Protein AF-A0A839TTW3-F1 (afdb_monomer_lite)

Radius of gyration: 19.14 Å; chains: 1; bounding box: 39×25×63 Å

Secondary structure (DSSP, 8-state):
-EEEEEEE--B---HHHHHHHHHHHHHHHS-HHHHHHHHHTGGGGPSPB-EEEEEEEETTEEEEEE----SEEEEEB-SS-B-TTB------SS--EEEEEEEE--SS--EEEEEEE------

Sequence (123 aa):
MKIDFSYSPKNLQDGVKARTLIEQGLDRYVEDELREQAKSNWESYLPLKNLITLSVDDPTGHRGAAHRHDPEQHLLLSGLESSPGLSKGTLQAGMWTVTLSLHAVVTDDCRYSLQIWHEEEHG

Foldseek 3Di:
DKKKKAKDDFWDPPPVLLLVVQLVVLVVPPDPVCSVVCSVVSCVPPTDTWAKWKWKAAPVGGQFTPRDSHRIDIWDEEQVDTDPRGHHRHRDPDDMDMDIDGPDDSDPDMDMDMDDDDDDPPD

pLDDT: mean 94.52, std 8.66, range [42.19, 98.62]

Organism: NCBI:txid297318

Structure (mmCIF, N/CA/C/O backbone):
data_AF-A0A839TTW3-F1
#
_entry.id   AF-A0A839TTW3-F1
#
loop_
_atom_site.group_PDB
_atom_site.id
_atom_site.type_symbol
_atom_site.label_atom_id
_atom_site.label_alt_id
_atom_site.label_comp_id
_atom_site.label_asym_id
_atom_site.label_entity_id
_atom_site.label_seq_id
_atom_site.pdbx_PDB_ins_code
_atom_site.Cartn_x
_atom_site.Cartn_y
_atom_site.Cartn_z
_atom_site.occupancy
_atom_site.B_iso_or_equiv
_atom_site.auth_seq_id
_atom_site.auth_comp_id
_atom_site.auth_asym_id
_atom_site.auth_atom_id
_atom_site.pdbx_PDB_model_num
ATOM 1 N N . MET A 1 1 ? -9.150 0.706 20.011 1.00 92.25 1 MET A N 1
ATOM 2 C CA . MET A 1 1 ? -8.919 -0.307 18.963 1.00 92.25 1 MET A CA 1
ATOM 3 C C . MET A 1 1 ? -7.474 -0.211 18.513 1.00 92.25 1 MET A C 1
ATOM 5 O O . MET A 1 1 ? -7.011 0.887 18.219 1.00 92.25 1 MET A O 1
ATOM 9 N N . LYS A 1 2 ? -6.776 -1.343 18.492 1.00 95.81 2 LYS A N 1
ATOM 10 C CA . LYS A 1 2 ? -5.431 -1.489 17.935 1.00 95.81 2 LYS A CA 1
ATOM 11 C C . LYS A 1 2 ? -5.531 -2.310 16.650 1.00 95.81 2 LYS A C 1
ATOM 13 O O . LYS A 1 2 ? -6.344 -3.233 16.582 1.00 95.81 2 LYS A O 1
ATOM 18 N N . ILE A 1 3 ? -4.763 -1.924 15.639 1.00 96.88 3 ILE A N 1
ATOM 19 C CA . ILE A 1 3 ? -4.679 -2.605 14.348 1.00 96.88 3 ILE A CA 1
ATOM 20 C C . ILE A 1 3 ? -3.205 -2.852 14.063 1.00 96.88 3 ILE A C 1
ATOM 22 O O . ILE A 1 3 ? -2.462 -1.898 13.833 1.00 96.88 3 ILE A O 1
ATOM 26 N N . ASP A 1 4 ? -2.821 -4.120 14.025 1.00 98.00 4 ASP A N 1
ATOM 27 C CA . ASP A 1 4 ? -1.517 -4.538 13.533 1.00 98.00 4 ASP A CA 1
ATOM 28 C C . ASP A 1 4 ? -1.682 -5.107 12.136 1.00 98.00 4 ASP A C 1
ATOM 30 O O . ASP A 1 4 ? -2.382 -6.097 11.909 1.00 98.00 4 ASP A O 1
ATOM 34 N N . PHE A 1 5 ? -1.039 -4.446 11.188 1.00 98.19 5 PHE A N 1
ATOM 35 C CA . PHE A 1 5 ? -1.070 -4.805 9.787 1.00 98.19 5 PHE A CA 1
ATOM 36 C C . PHE A 1 5 ? 0.353 -4.969 9.283 1.00 98.19 5 PHE A C 1
ATOM 38 O O . PHE A 1 5 ? 1.204 -4.106 9.505 1.00 98.19 5 PHE A O 1
ATOM 45 N N . SER A 1 6 ? 0.609 -6.054 8.562 1.00 98.50 6 SER A N 1
ATOM 46 C CA . SER A 1 6 ? 1.853 -6.192 7.826 1.00 98.50 6 SER A CA 1
ATOM 47 C C . SER A 1 6 ? 1.685 -6.884 6.485 1.00 98.50 6 SER A C 1
ATOM 49 O O . SER A 1 6 ? 0.732 -7.635 6.282 1.00 98.50 6 SER A O 1
ATOM 51 N N . TYR A 1 7 ? 2.610 -6.642 5.557 1.00 98.62 7 TYR A N 1
ATOM 52 C CA . TYR A 1 7 ? 2.696 -7.393 4.309 1.00 98.62 7 TYR A CA 1
ATOM 53 C C . TYR A 1 7 ? 4.127 -7.578 3.820 1.00 98.62 7 TYR A C 1
ATOM 55 O O . TYR A 1 7 ? 5.008 -6.748 4.037 1.00 98.62 7 TYR A O 1
ATOM 63 N N . SER A 1 8 ? 4.362 -8.673 3.106 1.00 98.31 8 SER A N 1
ATOM 64 C CA . SER A 1 8 ? 5.660 -8.984 2.521 1.00 98.31 8 SER A CA 1
ATOM 65 C C . SER A 1 8 ? 5.515 -9.811 1.238 1.00 98.31 8 SER A C 1
ATOM 67 O O . SER A 1 8 ? 4.487 -10.459 1.038 1.00 98.31 8 SER A O 1
ATOM 69 N N . PRO A 1 9 ? 6.516 -9.788 0.342 1.00 98.06 9 PRO A N 1
ATOM 70 C CA . PRO A 1 9 ? 7.673 -8.888 0.325 1.00 98.06 9 PRO A CA 1
ATOM 71 C C . PRO A 1 9 ? 7.285 -7.427 0.023 1.00 98.06 9 PRO A C 1
ATOM 73 O O . PRO A 1 9 ? 6.261 -7.155 -0.599 1.00 98.06 9 PRO A O 1
ATOM 76 N N . LYS A 1 10 ? 8.113 -6.467 0.459 1.00 97.88 10 LYS A N 1
ATOM 77 C CA . LYS A 1 10 ? 7.918 -5.033 0.168 1.00 97.88 10 LYS A CA 1
ATOM 78 C C . LYS A 1 10 ? 8.488 -4.623 -1.188 1.00 97.88 10 LYS A C 1
ATOM 80 O O . LYS A 1 10 ? 7.860 -3.847 -1.898 1.00 97.88 10 LYS A O 1
ATOM 85 N N . ASN A 1 11 ? 9.674 -5.118 -1.525 1.00 98.12 11 ASN A N 1
ATOM 86 C CA . ASN A 1 11 ? 10.406 -4.743 -2.732 1.00 98.12 11 ASN A CA 1
ATOM 87 C C . ASN A 1 11 ? 10.460 -5.927 -3.698 1.00 98.12 11 ASN A C 1
ATOM 89 O O . ASN A 1 11 ? 10.644 -7.068 -3.266 1.00 98.12 11 ASN A O 1
ATOM 93 N N . LEU A 1 12 ? 10.368 -5.644 -4.994 1.00 98.31 12 LEU A N 1
ATOM 94 C CA . LEU A 1 12 ? 10.713 -6.605 -6.031 1.00 98.31 12 LEU A CA 1
ATOM 95 C C . LEU A 1 12 ? 12.239 -6.701 -6.142 1.00 98.31 12 LEU A C 1
ATOM 97 O O . LEU A 1 12 ? 12.897 -5.704 -6.423 1.00 98.31 12 LEU A O 1
ATOM 101 N N . GLN A 1 13 ? 12.784 -7.896 -5.911 1.00 97.38 13 GLN A N 1
ATOM 102 C CA . GLN A 1 13 ? 14.231 -8.147 -5.976 1.00 97.38 13 GLN A CA 1
ATOM 103 C C . GLN A 1 13 ? 14.699 -8.615 -7.362 1.00 97.38 13 GLN A C 1
ATOM 105 O O . GLN A 1 13 ? 15.879 -8.509 -7.681 1.00 97.38 13 GLN A O 1
ATOM 110 N N . ASP A 1 14 ? 13.788 -9.127 -8.196 1.00 97.88 14 ASP A N 1
ATOM 111 C CA . ASP A 1 14 ? 14.103 -9.542 -9.563 1.00 97.88 14 ASP A CA 1
ATOM 112 C C . ASP A 1 14 ? 14.286 -8.308 -10.458 1.00 97.88 14 ASP A C 1
ATOM 114 O O . ASP A 1 14 ? 13.318 -7.652 -10.852 1.00 97.88 14 ASP A O 1
ATOM 118 N N . GLY A 1 15 ? 15.544 -7.991 -10.771 1.00 96.88 15 GLY A N 1
ATOM 119 C CA . GLY A 1 15 ? 15.907 -6.846 -11.605 1.00 96.88 15 GLY A CA 1
ATOM 120 C C . GLY A 1 15 ? 15.443 -6.962 -13.059 1.00 96.88 15 GLY A C 1
ATOM 121 O O . GLY A 1 15 ? 15.119 -5.942 -13.666 1.00 96.88 15 GLY A O 1
ATOM 122 N N . VAL A 1 16 ? 15.353 -8.180 -13.610 1.00 97.50 16 VAL A N 1
ATOM 123 C CA . VAL A 1 16 ? 14.851 -8.396 -14.977 1.00 97.50 16 VAL A CA 1
ATOM 124 C C . VAL A 1 16 ? 13.360 -8.089 -15.009 1.00 97.50 16 VAL A C 1
ATOM 126 O O . VAL A 1 16 ? 12.917 -7.275 -15.819 1.00 97.50 16 VAL A O 1
ATOM 129 N N . LYS A 1 17 ? 12.598 -8.656 -14.066 1.00 97.88 17 LYS A N 1
ATOM 130 C CA . LYS A 1 17 ? 11.165 -8.373 -13.933 1.00 97.88 17 LYS A CA 1
ATOM 131 C C . LYS A 1 17 ? 10.907 -6.893 -13.645 1.00 97.88 17 LYS A C 1
ATOM 133 O O . LYS A 1 17 ? 9.996 -6.311 -14.230 1.00 97.88 17 LYS A O 1
ATOM 138 N N . ALA A 1 18 ? 11.710 -6.270 -12.781 1.00 98.25 18 ALA A N 1
ATOM 139 C CA . ALA A 1 18 ? 11.572 -4.854 -12.458 1.00 98.25 18 ALA A CA 1
ATOM 140 C C . ALA A 1 18 ? 11.768 -3.970 -13.693 1.00 98.25 18 ALA A C 1
ATOM 142 O O . ALA A 1 18 ? 10.926 -3.114 -13.962 1.00 98.25 18 ALA A O 1
ATOM 143 N N . ARG A 1 19 ? 12.822 -4.223 -14.479 1.00 98.25 19 ARG A N 1
ATOM 144 C CA . ARG A 1 19 ? 13.067 -3.519 -15.739 1.00 98.25 19 ARG A CA 1
ATOM 145 C C . ARG A 1 19 ? 11.895 -3.665 -16.702 1.00 98.25 19 ARG A C 1
ATOM 147 O O . ARG A 1 19 ? 11.407 -2.660 -17.206 1.00 98.25 19 ARG A O 1
ATOM 154 N N . THR A 1 20 ? 11.404 -4.888 -16.909 1.00 98.06 20 THR A N 1
ATOM 155 C CA . THR A 1 20 ? 10.258 -5.140 -17.793 1.00 98.06 20 THR A CA 1
ATOM 156 C C . THR A 1 20 ? 9.015 -4.363 -17.356 1.00 98.06 20 THR A C 1
ATOM 158 O O . THR A 1 20 ? 8.370 -3.735 -18.190 1.00 98.06 20 THR A O 1
ATOM 161 N N . LEU A 1 21 ? 8.686 -4.360 -16.060 1.00 98.06 21 LEU A N 1
ATOM 162 C CA . LEU A 1 21 ? 7.535 -3.614 -15.538 1.00 98.06 21 LEU A CA 1
ATOM 163 C C . LEU A 1 21 ? 7.707 -2.094 -15.686 1.00 98.06 21 LEU A C 1
ATOM 165 O O . LEU A 1 21 ? 6.743 -1.401 -16.010 1.00 98.06 21 LEU A O 1
ATOM 169 N N . ILE A 1 22 ? 8.920 -1.573 -15.471 1.00 98.25 22 ILE A N 1
ATOM 170 C CA . ILE A 1 22 ? 9.227 -0.147 -15.653 1.00 98.25 22 ILE A CA 1
ATOM 171 C C . ILE A 1 22 ? 9.073 0.238 -17.122 1.00 98.25 22 ILE A C 1
ATOM 173 O O . ILE A 1 22 ? 8.333 1.169 -17.422 1.00 98.25 22 ILE A O 1
ATOM 177 N N . GLU A 1 23 ? 9.707 -0.494 -18.039 1.00 97.75 23 GLU A N 1
ATOM 178 C CA . GLU A 1 23 ? 9.624 -0.221 -19.477 1.00 97.75 23 GLU A CA 1
ATOM 179 C C . GLU A 1 23 ? 8.170 -0.265 -19.975 1.00 97.75 23 GLU A C 1
ATOM 181 O O . GLU A 1 23 ? 7.755 0.654 -20.675 1.00 97.75 23 GLU A O 1
ATOM 186 N N . GLN A 1 24 ? 7.361 -1.235 -19.527 1.00 97.31 24 GLN A N 1
ATOM 187 C CA . GLN A 1 24 ? 5.922 -1.296 -19.831 1.00 97.31 24 GLN A CA 1
ATOM 188 C C . GLN A 1 24 ? 5.142 -0.083 -19.302 1.00 97.31 24 GLN A C 1
ATOM 190 O O . GLN A 1 24 ? 4.220 0.406 -19.957 1.00 97.31 24 GLN A O 1
ATOM 195 N N . GLY A 1 25 ? 5.485 0.404 -18.107 1.00 96.75 25 GLY A N 1
ATOM 196 C CA . GLY A 1 25 ? 4.903 1.623 -17.550 1.00 96.75 25 GLY A CA 1
ATOM 197 C C . GLY A 1 25 ? 5.266 2.856 -18.379 1.00 96.75 25 GLY A C 1
ATOM 198 O O . GLY A 1 25 ? 4.390 3.655 -18.708 1.00 96.75 25 GLY A O 1
ATOM 199 N N . LEU A 1 26 ? 6.536 2.983 -18.765 1.00 97.44 26 LEU A N 1
ATOM 200 C CA . LEU A 1 26 ? 7.021 4.070 -19.617 1.00 97.44 26 LEU A CA 1
ATOM 201 C C . LEU A 1 26 ? 6.372 4.032 -21.007 1.00 97.44 26 LEU A C 1
ATOM 203 O O . LEU A 1 26 ? 5.964 5.071 -21.516 1.00 97.44 26 LEU A O 1
ATOM 207 N N . ASP A 1 27 ? 6.198 2.843 -21.587 1.00 97.06 27 ASP A N 1
ATOM 208 C CA . ASP A 1 27 ? 5.497 2.658 -22.863 1.00 97.06 27 ASP A CA 1
ATOM 209 C C . ASP A 1 27 ? 4.050 3.154 -22.816 1.00 97.06 27 ASP A C 1
ATOM 211 O O . ASP A 1 27 ? 3.528 3.659 -23.806 1.00 97.06 27 ASP A O 1
ATOM 215 N N . ARG A 1 28 ? 3.394 3.015 -21.661 1.00 96.75 28 ARG A N 1
ATOM 216 C CA . ARG A 1 28 ? 1.978 3.343 -21.499 1.00 96.75 28 ARG A CA 1
ATOM 217 C C . ARG A 1 28 ? 1.714 4.798 -21.122 1.00 96.75 28 ARG A C 1
ATOM 219 O O . ARG A 1 28 ? 0.663 5.322 -21.484 1.00 96.75 28 ARG A O 1
ATOM 226 N N . TYR A 1 29 ? 2.595 5.402 -20.331 1.00 95.88 29 TYR A N 1
ATOM 227 C CA . TYR A 1 29 ? 2.308 6.669 -19.650 1.00 95.88 29 TYR A CA 1
ATOM 228 C C . TYR A 1 29 ? 3.269 7.806 -19.998 1.00 95.88 29 TYR A C 1
ATOM 230 O O . TYR A 1 29 ? 3.023 8.933 -19.577 1.00 95.88 29 TYR A O 1
ATOM 238 N N . VAL A 1 30 ? 4.355 7.536 -20.727 1.00 95.81 30 VAL A N 1
ATOM 239 C CA . VAL A 1 30 ? 5.295 8.571 -21.172 1.00 95.81 30 VAL A CA 1
ATOM 240 C C . VAL A 1 30 ? 5.099 8.839 -22.661 1.00 95.81 30 VAL A C 1
ATOM 242 O O . VAL A 1 30 ? 5.016 7.905 -23.465 1.00 95.81 30 VAL A O 1
ATOM 245 N N . GLU A 1 31 ? 5.042 10.128 -23.001 1.00 96.06 31 GLU A N 1
ATOM 246 C CA . GLU A 1 31 ? 4.946 10.629 -24.375 1.00 96.06 31 GLU A CA 1
ATOM 247 C C . GLU A 1 31 ? 6.089 10.099 -25.249 1.00 96.06 31 GLU A C 1
ATOM 249 O O . GLU A 1 31 ? 7.216 9.901 -24.776 1.00 96.06 31 GLU A O 1
ATOM 254 N N . ASP A 1 32 ? 5.798 9.875 -26.532 1.00 94.62 32 ASP A N 1
ATOM 255 C CA . ASP A 1 32 ? 6.711 9.218 -27.473 1.00 94.62 32 ASP A CA 1
ATOM 256 C C . ASP A 1 32 ? 8.078 9.923 -27.543 1.00 94.62 32 ASP A C 1
ATOM 258 O O . ASP A 1 32 ? 9.112 9.252 -27.562 1.00 94.62 32 ASP A O 1
ATOM 262 N N . GLU A 1 33 ? 8.115 11.261 -27.503 1.00 95.12 33 GLU A N 1
ATOM 263 C CA . GLU A 1 33 ? 9.357 12.038 -27.603 1.00 95.12 33 GLU A CA 1
ATOM 264 C C . GLU A 1 33 ? 10.283 11.882 -26.386 1.00 95.12 33 GLU A C 1
ATOM 266 O O . GLU A 1 33 ? 11.494 12.074 -26.504 1.00 95.12 33 GLU A O 1
ATOM 271 N N . LEU A 1 34 ? 9.737 11.540 -25.214 1.00 95.25 34 LEU A N 1
ATOM 272 C CA . LEU A 1 34 ? 10.486 11.422 -23.954 1.00 95.25 34 LEU A CA 1
ATOM 273 C C . LEU A 1 34 ? 10.788 9.969 -23.568 1.00 95.25 34 LEU A C 1
ATOM 275 O O . LEU A 1 34 ? 11.609 9.715 -22.681 1.00 95.25 34 LEU A O 1
ATOM 279 N N . ARG A 1 35 ? 10.136 9.004 -24.220 1.00 95.56 35 ARG A N 1
ATOM 280 C CA . ARG A 1 35 ? 10.155 7.594 -23.825 1.00 95.56 35 ARG A CA 1
ATOM 281 C C . ARG A 1 35 ? 11.542 6.969 -23.875 1.00 95.56 35 ARG A C 1
ATOM 283 O O . ARG A 1 35 ? 11.940 6.320 -22.912 1.00 95.56 35 ARG A O 1
ATOM 290 N N . GLU A 1 36 ? 12.291 7.176 -24.955 1.00 95.06 36 GLU A N 1
ATOM 291 C CA . GLU A 1 36 ? 13.631 6.587 -25.095 1.00 95.06 36 GLU A CA 1
ATOM 292 C C . GLU A 1 36 ? 14.601 7.135 -24.043 1.00 95.06 36 GLU A C 1
ATOM 294 O O . GLU A 1 36 ? 15.355 6.378 -23.428 1.00 95.06 36 GLU A O 1
ATOM 299 N N . GLN A 1 37 ? 14.519 8.435 -23.744 1.00 95.31 37 GLN A N 1
ATOM 300 C CA . GLN A 1 37 ? 15.289 9.028 -22.654 1.00 95.31 37 GLN A CA 1
ATOM 301 C C . GLN A 1 37 ? 14.893 8.420 -21.303 1.00 95.31 37 GLN A C 1
ATOM 303 O O . GLN A 1 37 ? 15.770 8.041 -20.525 1.00 95.31 37 GLN A O 1
ATOM 308 N N . ALA A 1 38 ? 13.596 8.281 -21.024 1.00 95.00 38 ALA A N 1
ATOM 309 C CA . ALA A 1 38 ? 13.124 7.693 -19.775 1.00 95.00 38 ALA A CA 1
ATOM 310 C C . ALA A 1 38 ? 13.564 6.225 -19.623 1.00 95.00 38 ALA A C 1
ATOM 312 O O . ALA A 1 38 ? 14.023 5.832 -18.551 1.00 95.00 38 ALA A O 1
ATOM 313 N N . LYS A 1 39 ? 13.507 5.434 -20.704 1.00 96.44 39 LYS A N 1
ATOM 314 C CA . LYS A 1 39 ? 13.993 4.044 -20.731 1.00 96.44 39 LYS A CA 1
ATOM 315 C C . LYS A 1 39 ? 15.502 3.948 -20.537 1.00 96.44 39 LYS A C 1
ATOM 317 O O . LYS A 1 39 ? 15.969 3.031 -19.871 1.00 96.44 39 LYS A O 1
ATOM 322 N N . SER A 1 40 ? 16.270 4.898 -21.070 1.00 96.38 40 SER A N 1
ATOM 323 C CA . SER A 1 40 ? 17.725 4.928 -20.871 1.00 96.38 40 SER A CA 1
ATOM 324 C C . SER A 1 40 ? 18.133 5.163 -19.411 1.00 96.38 40 SER A C 1
ATOM 326 O O . SER A 1 40 ? 19.245 4.812 -19.031 1.00 96.38 40 SER A O 1
ATOM 328 N N . ASN A 1 41 ? 17.232 5.727 -18.597 1.00 96.25 41 ASN A N 1
ATOM 329 C CA . ASN A 1 41 ? 17.426 6.006 -17.173 1.00 96.25 41 ASN A CA 1
ATOM 330 C C . ASN A 1 41 ? 16.439 5.215 -16.291 1.00 96.25 41 ASN A C 1
ATOM 332 O O . ASN A 1 41 ? 15.970 5.704 -15.256 1.00 96.25 41 ASN A O 1
ATOM 336 N N . TRP A 1 42 ? 16.067 4.006 -16.717 1.00 96.62 42 TRP A N 1
ATOM 337 C CA . TRP A 1 42 ? 15.030 3.213 -16.056 1.00 96.62 42 TRP A CA 1
ATOM 338 C C . TRP A 1 42 ? 15.395 2.840 -14.604 1.00 96.62 42 TRP A C 1
ATOM 340 O O . TRP A 1 42 ? 14.507 2.704 -13.761 1.00 96.62 42 TRP A O 1
ATOM 350 N N . GLU A 1 43 ? 16.684 2.720 -14.267 1.00 97.44 43 GLU A N 1
ATOM 351 C CA . GLU A 1 43 ? 17.138 2.395 -12.910 1.00 97.44 43 GLU A CA 1
ATOM 352 C C . GLU A 1 43 ? 16.718 3.456 -11.880 1.00 97.44 43 GLU A C 1
ATOM 354 O O . GLU A 1 43 ? 16.585 3.144 -10.697 1.00 97.44 43 GLU A O 1
ATOM 359 N N . SER A 1 44 ? 16.454 4.696 -12.312 1.00 96.75 44 SER A N 1
ATOM 360 C CA . SER A 1 44 ? 15.987 5.777 -11.432 1.00 96.75 44 SER A CA 1
ATOM 361 C C . SER A 1 44 ? 14.597 5.530 -10.829 1.00 96.75 44 SER A C 1
ATOM 363 O O . SER A 1 44 ? 14.244 6.156 -9.830 1.00 96.75 44 SER A O 1
ATOM 365 N N . TYR A 1 45 ? 13.829 4.588 -11.389 1.00 96.12 45 TYR A N 1
ATOM 366 C CA . TYR A 1 45 ? 12.520 4.171 -10.878 1.00 96.12 45 TYR A CA 1
ATOM 367 C C . TYR A 1 45 ? 12.607 3.009 -9.871 1.00 96.12 45 TYR A C 1
ATOM 369 O O . TYR A 1 45 ? 11.579 2.547 -9.369 1.00 96.12 45 TYR A O 1
ATOM 377 N N . LEU A 1 46 ? 13.812 2.518 -9.561 1.00 97.25 46 LEU A N 1
ATOM 378 C CA . LEU A 1 46 ? 14.022 1.471 -8.564 1.00 97.25 46 LEU A CA 1
ATOM 379 C C . LEU A 1 46 ? 14.088 2.024 -7.125 1.00 97.25 46 LEU A C 1
ATOM 381 O O . LEU A 1 46 ? 14.497 3.162 -6.900 1.00 97.25 46 LEU A O 1
ATOM 385 N N . PRO A 1 47 ? 13.763 1.192 -6.115 1.00 96.94 47 PRO A N 1
ATOM 386 C CA . PRO A 1 47 ? 13.175 -0.141 -6.246 1.00 96.94 47 PRO A CA 1
ATOM 387 C C . PRO A 1 47 ? 11.666 -0.067 -6.514 1.00 96.94 47 PRO A C 1
ATOM 389 O O . PRO A 1 47 ? 10.968 0.769 -5.934 1.00 96.94 47 PRO A O 1
ATOM 392 N N . LEU A 1 48 ? 11.143 -1.007 -7.309 1.00 97.94 48 LEU A N 1
ATOM 393 C CA . LEU A 1 48 ? 9.699 -1.230 -7.382 1.00 97.94 48 LEU A CA 1
ATOM 394 C C . LEU A 1 48 ? 9.200 -1.883 -6.093 1.00 97.94 48 LEU A C 1
ATOM 396 O O . LEU A 1 48 ? 9.825 -2.805 -5.557 1.00 97.94 48 LEU A O 1
ATOM 400 N N . LYS A 1 49 ? 8.052 -1.409 -5.606 1.00 97.88 49 LYS A N 1
ATOM 401 C CA . LYS A 1 49 ? 7.500 -1.809 -4.312 1.00 97.88 49 LYS A CA 1
ATOM 402 C C . LYS A 1 49 ? 6.069 -2.295 -4.456 1.00 97.88 49 LYS A C 1
ATOM 404 O O . LYS A 1 49 ? 5.269 -1.669 -5.146 1.00 97.88 49 LYS A O 1
ATOM 409 N N . ASN A 1 50 ? 5.732 -3.339 -3.708 1.00 98.50 50 ASN A N 1
ATOM 410 C CA . ASN A 1 50 ? 4.343 -3.578 -3.351 1.00 98.50 50 ASN A CA 1
ATOM 411 C C . ASN A 1 50 ? 3.860 -2.421 -2.471 1.00 98.50 50 ASN A C 1
ATOM 413 O O . ASN A 1 50 ? 4.616 -1.882 -1.648 1.00 98.50 50 ASN A O 1
ATOM 417 N N . LEU A 1 51 ? 2.601 -2.035 -2.631 1.00 97.81 51 LEU A N 1
ATOM 418 C CA . LEU A 1 51 ? 1.974 -1.010 -1.813 1.00 97.81 51 LEU A CA 1
ATOM 419 C C . LEU A 1 51 ? 0.549 -1.427 -1.481 1.00 97.81 51 LEU A C 1
ATOM 421 O O . LEU A 1 51 ? -0.334 -1.404 -2.338 1.00 97.81 51 LEU A O 1
ATOM 425 N N . ILE A 1 52 ? 0.357 -1.775 -0.213 1.00 98.00 52 ILE A N 1
ATOM 426 C CA . ILE A 1 52 ? -0.947 -2.022 0.386 1.00 98.00 52 ILE A CA 1
ATOM 427 C C . ILE A 1 52 ? -1.129 -0.993 1.499 1.00 98.00 52 ILE A C 1
ATOM 429 O O . ILE A 1 52 ? -0.241 -0.816 2.337 1.00 98.00 52 ILE A O 1
ATOM 433 N N . THR A 1 53 ? -2.253 -0.289 1.479 1.00 96.94 53 THR A N 1
ATOM 434 C CA . THR A 1 53 ? -2.648 0.693 2.498 1.00 96.94 53 THR A CA 1
ATOM 435 C C . THR A 1 53 ? -3.947 0.240 3.154 1.00 96.94 53 THR A C 1
ATOM 437 O O . THR A 1 53 ? -4.628 -0.639 2.620 1.00 96.94 53 THR A O 1
ATOM 440 N N . LEU A 1 54 ? -4.302 0.821 4.305 1.00 96.56 54 LEU A N 1
ATOM 441 C CA . LEU A 1 54 ? -5.620 0.585 4.890 1.00 96.56 54 LEU A CA 1
ATOM 442 C C . LEU A 1 54 ? -6.415 1.860 5.134 1.00 96.56 54 LEU A C 1
ATOM 444 O O . LEU A 1 54 ? -5.873 2.948 5.350 1.00 96.56 54 LEU A O 1
ATOM 448 N N . SER A 1 55 ? -7.722 1.660 5.195 1.00 97.50 55 SER A N 1
ATOM 449 C CA . SER A 1 55 ? -8.688 2.608 5.728 1.00 97.50 55 SER A CA 1
ATOM 450 C C . SER A 1 55 ? -9.626 1.928 6.712 1.00 97.50 55 SER A C 1
ATOM 452 O O . SER A 1 55 ? -9.754 0.701 6.722 1.00 97.50 55 SER A O 1
ATOM 454 N N . VAL A 1 56 ? -10.236 2.741 7.569 1.00 97.44 56 VAL A N 1
ATOM 455 C CA . VAL A 1 56 ? -11.164 2.290 8.601 1.00 97.44 56 VAL A CA 1
ATOM 456 C C . VAL A 1 56 ? -12.462 3.064 8.455 1.00 97.44 56 VAL A C 1
ATOM 458 O O . VAL A 1 56 ? -12.443 4.292 8.388 1.00 97.44 56 VAL A O 1
ATOM 461 N N . ASP A 1 57 ? -13.577 2.349 8.474 1.00 97.50 57 ASP A N 1
ATOM 462 C CA . ASP A 1 57 ? -14.921 2.903 8.569 1.00 97.50 57 ASP A CA 1
ATOM 463 C C . ASP A 1 57 ? -15.586 2.363 9.841 1.00 97.50 57 ASP A C 1
ATOM 465 O O . ASP A 1 57 ? -15.496 1.171 10.156 1.00 97.50 57 ASP A O 1
ATOM 469 N N . ASP A 1 58 ? -16.225 3.254 10.591 1.00 96.06 58 ASP A N 1
ATOM 470 C CA . ASP A 1 58 ? -17.061 2.913 11.738 1.00 96.06 58 ASP A CA 1
ATOM 471 C C . ASP A 1 58 ? -18.542 2.800 11.316 1.00 96.06 58 ASP A C 1
ATOM 473 O O . ASP A 1 58 ? -18.873 3.050 10.153 1.00 96.06 58 ASP A O 1
ATOM 477 N N . PRO A 1 59 ? -19.461 2.439 12.233 1.00 96.25 59 PRO A N 1
ATOM 478 C CA . PRO A 1 59 ? -20.882 2.294 11.907 1.00 96.25 59 PRO A CA 1
ATOM 479 C C . PRO A 1 59 ? -21.545 3.558 11.335 1.00 96.25 59 PRO A C 1
ATOM 481 O O . PRO A 1 59 ? -22.622 3.476 10.748 1.00 96.25 59 PRO A O 1
ATOM 484 N N . THR A 1 60 ? -20.937 4.726 11.542 1.00 94.44 60 THR A N 1
ATOM 485 C CA . THR A 1 60 ? -21.452 6.040 11.141 1.00 94.44 60 THR A CA 1
ATOM 486 C C . THR A 1 60 ? -20.708 6.649 9.960 1.00 94.44 60 THR A C 1
ATOM 488 O O . THR A 1 60 ? -21.213 7.597 9.358 1.00 94.44 60 THR A O 1
ATOM 491 N N . GLY A 1 61 ? -19.549 6.103 9.587 1.00 94.75 61 GLY A N 1
ATOM 492 C CA . GLY A 1 61 ? -18.828 6.489 8.385 1.00 94.75 61 GLY A CA 1
ATOM 493 C C . GLY A 1 61 ? -17.311 6.416 8.516 1.00 94.75 61 GLY A C 1
ATOM 494 O O . GLY A 1 61 ? -16.745 5.697 9.336 1.00 94.75 61 GLY A O 1
ATOM 495 N N . HIS A 1 62 ? -16.639 7.176 7.658 1.00 96.94 62 HIS A N 1
ATOM 496 C CA . HIS A 1 62 ? -15.201 7.073 7.464 1.00 96.94 62 HIS A CA 1
ATOM 497 C C . HIS A 1 62 ? -14.389 7.591 8.654 1.00 96.94 62 HIS A C 1
ATOM 499 O O . HIS A 1 62 ? -14.558 8.728 9.097 1.00 96.94 62 HIS A O 1
ATOM 505 N N . ARG A 1 63 ? -13.444 6.773 9.129 1.00 96.31 63 ARG A N 1
ATOM 506 C CA . ARG A 1 63 ? -12.497 7.103 10.207 1.00 96.31 63 ARG A CA 1
ATOM 507 C C . ARG A 1 63 ? -11.099 7.413 9.721 1.00 96.31 63 ARG A C 1
ATOM 509 O O . ARG A 1 63 ? -10.232 7.691 10.546 1.00 96.31 63 ARG A O 1
ATOM 516 N N . GLY A 1 64 ? -10.895 7.440 8.414 1.00 96.69 64 GLY A N 1
ATOM 517 C CA . GLY A 1 64 ? -9.652 7.870 7.805 1.00 96.69 64 GLY A CA 1
ATOM 518 C C . GLY A 1 64 ? -8.896 6.731 7.141 1.00 96.69 64 GLY A C 1
ATOM 519 O O . GLY A 1 64 ? -9.252 5.551 7.222 1.00 96.69 64 GLY A O 1
ATOM 520 N N . ALA A 1 65 ? -7.814 7.122 6.484 1.00 95.62 65 ALA A N 1
ATOM 521 C CA . ALA A 1 65 ? -6.955 6.234 5.736 1.00 95.62 65 ALA A CA 1
ATOM 522 C C . ALA A 1 65 ? -5.505 6.418 6.185 1.00 95.62 65 ALA A C 1
ATOM 524 O O . ALA A 1 65 ? -4.902 7.486 6.052 1.00 95.62 65 ALA A O 1
ATOM 525 N N . ALA A 1 66 ? -4.924 5.345 6.709 1.00 91.38 66 ALA A N 1
ATOM 526 C CA . ALA A 1 66 ? -3.515 5.290 7.053 1.00 91.38 66 ALA A CA 1
ATOM 527 C C . ALA A 1 66 ? -2.725 4.890 5.797 1.00 91.38 66 ALA A C 1
ATOM 529 O O . ALA A 1 66 ? -2.299 3.748 5.628 1.00 91.38 66 ALA A O 1
ATOM 530 N N . HIS A 1 67 ? -2.543 5.852 4.888 1.00 89.62 67 HIS A N 1
ATOM 531 C CA . HIS A 1 67 ? -1.777 5.694 3.645 1.00 89.62 67 HIS A CA 1
ATOM 532 C C . HIS A 1 67 ? -0.267 5.651 3.912 1.00 89.62 67 HIS A C 1
ATOM 534 O O . HIS A 1 67 ? 0.481 6.560 3.551 1.00 89.62 67 HIS A O 1
ATOM 540 N N . ARG A 1 68 ? 0.190 4.601 4.595 1.00 92.94 68 ARG A N 1
ATOM 541 C CA . ARG A 1 68 ? 1.600 4.425 4.941 1.00 92.94 68 ARG A CA 1
ATOM 542 C C . ARG A 1 68 ? 2.301 3.552 3.915 1.00 92.94 68 ARG A C 1
ATOM 544 O O . ARG A 1 68 ? 1.774 2.539 3.464 1.00 92.94 68 ARG A O 1
ATOM 551 N N . HIS A 1 6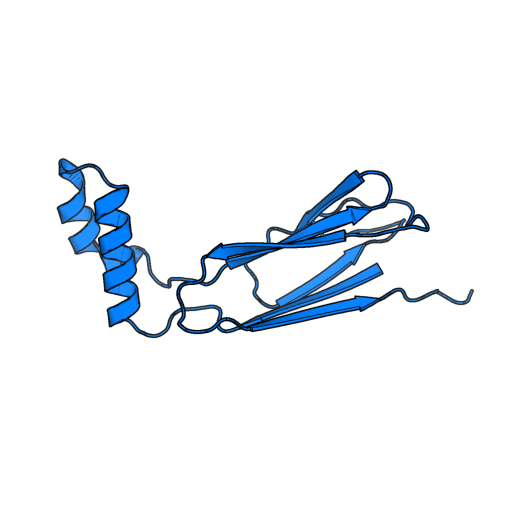9 ? 3.525 3.948 3.577 1.00 93.50 69 HIS A N 1
ATOM 552 C CA . HIS A 1 69 ? 4.401 3.131 2.746 1.00 93.50 69 HIS A CA 1
ATOM 553 C C . HIS A 1 69 ? 5.016 1.965 3.517 1.00 93.50 69 HI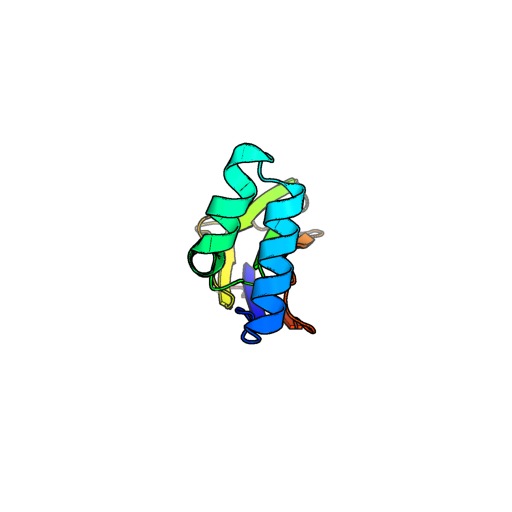S A C 1
ATOM 555 O O . HIS A 1 69 ? 5.375 0.975 2.876 1.00 93.50 69 HIS A O 1
ATOM 561 N N . ASP A 1 70 ? 5.153 2.073 4.838 1.00 96.38 70 ASP A N 1
ATOM 562 C CA . ASP A 1 70 ? 5.787 1.030 5.637 1.00 96.38 70 ASP A CA 1
ATOM 563 C C . ASP A 1 70 ? 4.976 -0.274 5.572 1.00 96.38 70 ASP A C 1
ATOM 565 O O . ASP A 1 70 ? 3.743 -0.247 5.685 1.00 96.38 70 ASP A O 1
ATOM 569 N N . PRO A 1 71 ? 5.646 -1.417 5.332 1.00 96.88 71 PRO A N 1
ATOM 570 C CA . PRO A 1 71 ? 4.994 -2.715 5.251 1.00 96.88 71 PRO A CA 1
ATOM 571 C C . PRO A 1 71 ? 4.563 -3.262 6.605 1.00 96.88 71 PRO A C 1
ATOM 573 O O . PRO A 1 71 ? 3.844 -4.245 6.613 1.00 96.88 71 PRO A O 1
ATOM 576 N N . GLU A 1 72 ? 5.000 -2.668 7.714 1.00 98.19 72 GLU A N 1
ATOM 577 C CA . GLU A 1 72 ? 4.606 -3.016 9.079 1.00 98.19 72 GLU A CA 1
ATOM 578 C C . GLU A 1 72 ? 3.989 -1.778 9.723 1.00 98.19 72 GLU A C 1
ATOM 580 O O . GLU A 1 72 ? 4.568 -0.689 9.697 1.00 98.19 72 GLU A O 1
ATOM 585 N N . GLN A 1 73 ? 2.772 -1.919 10.239 1.00 96.69 73 GLN A N 1
ATOM 586 C CA . GLN A 1 73 ? 1.972 -0.810 10.730 1.00 96.69 73 GLN A CA 1
ATOM 587 C C . GLN A 1 73 ? 1.286 -1.211 12.030 1.00 96.69 73 GLN A C 1
ATOM 589 O O . GLN A 1 73 ? 0.452 -2.111 12.047 1.00 96.69 73 GLN A O 1
ATOM 594 N N . HIS A 1 74 ? 1.611 -0.476 13.089 1.00 97.12 74 HIS A N 1
ATOM 595 C CA . HIS A 1 74 ? 0.940 -0.543 14.382 1.00 97.12 74 HIS A CA 1
ATOM 596 C C . HIS A 1 74 ? 0.094 0.715 14.530 1.00 97.12 74 HIS A C 1
ATOM 598 O O . HIS A 1 74 ? 0.629 1.824 14.648 1.00 97.12 74 HIS A O 1
ATOM 604 N N . LEU A 1 75 ? -1.225 0.566 14.443 1.00 96.44 75 LEU A N 1
ATOM 605 C CA . LEU A 1 75 ? -2.154 1.687 14.418 1.00 96.44 75 LEU A CA 1
ATOM 606 C C . LEU A 1 75 ? -3.062 1.672 15.635 1.00 96.44 75 LEU A C 1
ATOM 608 O O . LEU A 1 75 ? -3.576 0.640 16.064 1.00 96.44 75 LEU A O 1
ATOM 612 N N . LEU A 1 76 ? -3.297 2.869 16.151 1.00 95.88 76 LEU A N 1
ATOM 613 C CA . LEU A 1 76 ? -4.171 3.122 17.279 1.00 95.88 76 LEU A CA 1
ATOM 614 C C . LEU A 1 76 ? -5.359 3.965 16.826 1.00 95.88 76 LEU A C 1
ATOM 616 O O . LEU A 1 76 ? -5.194 4.983 16.153 1.00 95.88 76 LEU A O 1
ATOM 620 N N . LEU A 1 77 ? -6.554 3.558 17.240 1.00 94.94 77 LEU A N 1
ATOM 621 C CA . LEU A 1 77 ? -7.771 4.349 17.139 1.00 94.94 77 LEU A CA 1
ATOM 622 C C . LEU A 1 77 ? -8.514 4.293 18.472 1.00 94.94 77 LEU A C 1
ATOM 624 O O . LEU A 1 77 ? -8.995 3.232 18.880 1.00 94.94 77 LEU A O 1
ATOM 628 N N . SER A 1 78 ? -8.608 5.426 19.159 1.00 93.12 78 SER A N 1
ATOM 629 C CA . SER A 1 78 ? -9.338 5.558 20.417 1.00 93.12 78 SER A CA 1
ATOM 630 C C . SER A 1 78 ? -10.166 6.846 20.450 1.00 93.12 78 SER A C 1
ATOM 632 O O . SER A 1 78 ? -10.181 7.641 19.503 1.00 93.12 78 SER A O 1
ATOM 634 N N . GLY A 1 79 ? -10.886 7.050 21.555 1.00 92.31 79 GLY A N 1
ATOM 635 C CA . GLY A 1 79 ? -11.600 8.300 21.808 1.00 92.31 79 GLY A CA 1
ATOM 636 C C . GLY A 1 79 ? -10.670 9.500 22.006 1.00 92.31 79 GLY A C 1
ATOM 637 O O . GLY A 1 79 ? -11.014 10.611 21.607 1.00 92.31 79 GLY A O 1
ATOM 638 N N . LEU A 1 80 ? -9.489 9.283 22.590 1.00 92.50 80 LEU A N 1
ATOM 639 C CA . LEU A 1 80 ? -8.571 10.349 23.004 1.00 92.50 80 LEU A CA 1
ATOM 640 C C . LEU A 1 80 ? -7.493 10.638 21.959 1.00 92.50 80 LEU A C 1
ATOM 642 O O . LEU A 1 80 ? -7.129 11.800 21.742 1.00 92.50 80 LEU A O 1
ATOM 646 N N . GLU A 1 81 ? -7.027 9.593 21.285 1.00 94.12 81 GLU A N 1
ATOM 647 C CA . GLU A 1 81 ? -5.913 9.644 20.352 1.00 94.12 81 GLU A CA 1
ATOM 648 C C . GLU A 1 81 ? -6.115 8.698 19.169 1.00 94.12 81 GLU A C 1
ATOM 650 O O . GLU A 1 81 ? -6.894 7.743 19.199 1.00 94.12 81 GLU A O 1
ATOM 655 N N . SER A 1 82 ? -5.411 8.997 18.088 1.00 96.50 82 SER A N 1
ATOM 656 C CA . SER A 1 82 ? -5.392 8.166 16.899 1.00 96.50 82 SER A CA 1
ATOM 657 C C . SER A 1 82 ? -4.051 8.293 16.199 1.00 96.50 82 SER A C 1
ATOM 659 O O . SER A 1 82 ? -3.380 9.324 16.259 1.00 96.50 82 SER A O 1
ATOM 661 N N . SER A 1 83 ? -3.656 7.230 15.509 1.00 96.81 83 SER A N 1
ATOM 662 C CA . SER A 1 83 ? -2.530 7.273 14.590 1.00 96.81 83 SER A CA 1
ATOM 663 C C . SER A 1 83 ? -2.783 8.285 13.463 1.00 96.81 83 SER A C 1
ATOM 665 O O . SER A 1 83 ? -3.915 8.388 12.986 1.00 96.81 83 SER A O 1
ATOM 667 N N . PRO A 1 84 ? -1.744 8.997 12.981 1.00 95.25 84 PRO A N 1
ATOM 668 C CA . PRO A 1 84 ? -1.871 9.904 11.843 1.00 95.25 84 PRO A CA 1
ATOM 669 C C . PRO A 1 84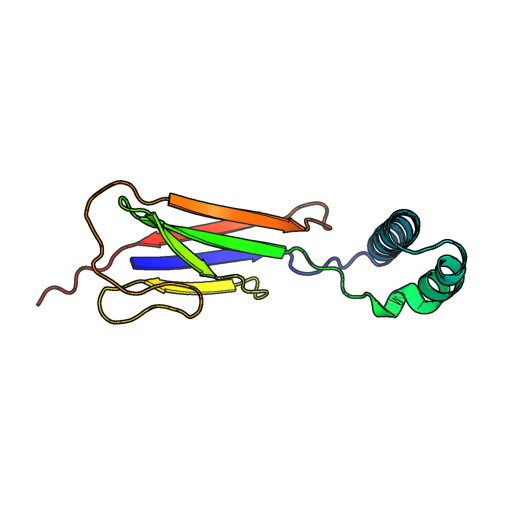 ? -2.537 9.242 10.633 1.00 95.25 84 PRO A C 1
ATOM 671 O O . PRO A 1 84 ? -2.209 8.100 10.295 1.00 95.25 84 PRO A O 1
ATOM 674 N N . GLY A 1 85 ? -3.459 9.973 10.001 1.00 95.38 85 GLY A N 1
ATOM 675 C CA . GLY A 1 85 ? -4.327 9.478 8.925 1.00 95.38 85 GLY A CA 1
ATOM 676 C C . GLY A 1 85 ? -5.670 8.921 9.410 1.00 95.38 85 GLY A C 1
ATOM 677 O O . GLY A 1 85 ? -6.583 8.789 8.602 1.00 95.38 85 GLY A O 1
ATOM 678 N N . LEU A 1 86 ? -5.821 8.655 10.713 1.00 96.44 86 LEU A N 1
ATOM 679 C CA . LEU A 1 86 ? -7.076 8.231 11.332 1.00 96.44 86 LEU A CA 1
ATOM 680 C C . LEU A 1 86 ? -7.645 9.323 12.245 1.00 96.44 86 LEU A C 1
ATOM 682 O O . LEU A 1 86 ? -6.906 10.065 12.897 1.00 96.44 86 LEU A O 1
ATOM 686 N N . SER A 1 87 ? -8.967 9.383 12.347 1.00 95.56 87 SER A N 1
ATOM 687 C CA . SER A 1 87 ? -9.703 10.332 13.178 1.00 95.56 87 SER A CA 1
ATOM 688 C C . SER A 1 87 ? -10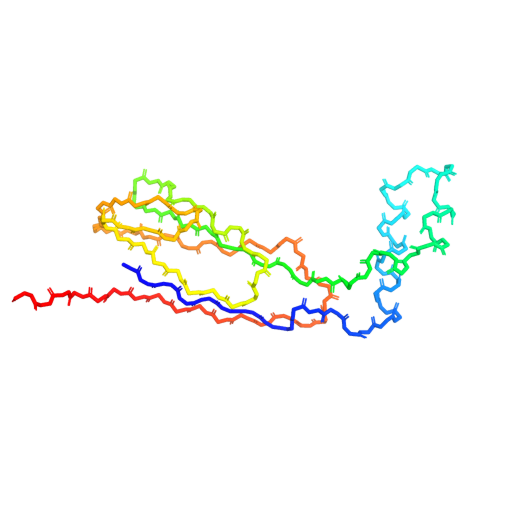.109 9.700 14.506 1.00 95.56 87 SER A C 1
ATOM 690 O O . SER A 1 87 ? -10.911 8.763 14.548 1.00 95.56 87 SER A O 1
ATOM 692 N N . LYS A 1 88 ? -9.585 10.238 15.610 1.00 94.50 88 LYS A N 1
ATOM 693 C CA . LYS A 1 88 ? -10.027 9.898 16.968 1.00 94.50 88 LYS A CA 1
ATOM 694 C C . LYS A 1 88 ? -11.505 10.218 17.192 1.00 94.50 88 LYS A C 1
ATOM 696 O O . LYS A 1 88 ? -12.089 11.044 16.495 1.00 94.50 88 LYS A O 1
ATOM 701 N N . GLY A 1 89 ? -12.090 9.576 18.193 1.00 91.75 89 GLY A N 1
ATOM 702 C CA . GLY A 1 89 ? -13.498 9.732 18.549 1.00 91.75 89 GLY A CA 1
ATOM 703 C C . GLY A 1 89 ? -14.062 8.444 19.128 1.00 91.75 89 GLY A C 1
ATOM 704 O O . GLY A 1 89 ? -13.442 7.388 18.992 1.00 91.75 89 GLY A O 1
ATOM 705 N N . THR A 1 90 ? -15.225 8.535 19.771 1.00 91.56 90 THR A N 1
ATOM 706 C CA . THR A 1 90 ? -15.874 7.407 20.451 1.00 91.56 90 THR A CA 1
ATOM 707 C C . THR A 1 90 ? -15.907 6.162 19.568 1.00 91.56 90 THR A C 1
ATOM 709 O O . THR A 1 90 ? -16.272 6.234 18.392 1.00 91.56 90 THR A O 1
ATOM 712 N N . LEU A 1 91 ? -15.512 5.025 20.143 1.00 91.25 91 LEU A N 1
ATOM 713 C CA . LEU A 1 91 ? -15.608 3.726 19.489 1.00 91.25 91 LEU A CA 1
ATOM 714 C C . LEU A 1 91 ? -17.029 3.204 19.684 1.00 91.25 91 LEU A C 1
ATOM 716 O O . LEU A 1 91 ? -17.368 2.674 20.738 1.00 91.25 91 LEU A O 1
ATOM 720 N N . GLN A 1 92 ? -17.883 3.441 18.695 1.00 90.19 92 GLN A N 1
ATOM 721 C CA . GLN A 1 92 ? -19.281 3.038 18.769 1.00 90.19 92 GLN A CA 1
ATOM 722 C C . GLN A 1 92 ? -19.431 1.526 18.589 1.00 90.19 92 GLN A C 1
ATOM 724 O O . GLN A 1 92 ? -18.713 0.902 17.801 1.00 90.19 92 GLN A O 1
ATOM 729 N N . ALA A 1 93 ? -20.396 0.945 19.301 1.00 92.12 93 ALA A N 1
ATOM 730 C CA . ALA A 1 93 ? -20.822 -0.423 19.051 1.00 92.12 93 ALA A CA 1
ATOM 731 C C . ALA A 1 93 ? -21.456 -0.525 17.655 1.00 92.12 93 ALA A C 1
ATOM 733 O O . ALA A 1 93 ? -22.197 0.364 17.236 1.00 92.12 93 ALA A O 1
ATOM 734 N N . GLY A 1 94 ? -21.182 -1.619 16.948 1.00 94.25 94 GLY A N 1
ATOM 735 C CA . GLY A 1 94 ? -21.711 -1.863 15.609 1.00 94.25 94 GLY A CA 1
ATOM 736 C C . GLY A 1 94 ? -20.677 -2.492 14.685 1.00 94.25 94 GLY A C 1
ATOM 737 O O . GLY A 1 94 ? -19.646 -2.991 15.136 1.00 94.25 94 GLY A O 1
ATOM 738 N N . MET A 1 95 ? -20.975 -2.480 13.387 1.00 95.44 95 MET A N 1
ATOM 739 C CA . MET A 1 95 ? -20.086 -3.028 12.367 1.00 95.44 95 MET A CA 1
ATOM 740 C C . MET A 1 95 ? -18.979 -2.035 12.023 1.00 95.44 95 MET A C 1
ATOM 742 O O . MET A 1 95 ? -19.255 -0.895 11.658 1.00 95.44 95 MET A O 1
ATOM 746 N N . TRP A 1 96 ? -17.740 -2.502 12.094 1.00 96.06 96 TRP A N 1
ATOM 747 C CA . TRP A 1 96 ? -16.562 -1.775 11.641 1.00 96.06 96 TRP A CA 1
ATOM 748 C C . TRP A 1 96 ? -16.016 -2.442 10.386 1.00 96.06 96 TRP A C 1
ATOM 750 O O . TRP A 1 96 ? -15.998 -3.670 10.295 1.00 96.06 96 TRP A O 1
ATOM 760 N N . THR A 1 97 ? -15.548 -1.637 9.436 1.00 97.25 97 THR A N 1
ATOM 761 C CA . THR A 1 97 ? -14.920 -2.131 8.208 1.00 97.25 97 THR A CA 1
ATOM 762 C C . THR A 1 97 ? -13.473 -1.672 8.165 1.00 97.25 97 THR A C 1
ATOM 764 O O . THR A 1 97 ? -13.179 -0.492 8.337 1.00 97.25 97 THR A O 1
ATOM 767 N N . VAL A 1 98 ? -12.563 -2.613 7.923 1.00 96.88 98 VAL A N 1
ATOM 768 C CA . VAL A 1 98 ? -11.171 -2.311 7.586 1.00 96.88 98 VAL A CA 1
ATOM 769 C C . VAL A 1 98 ? -10.936 -2.738 6.149 1.00 96.88 98 VAL A C 1
ATOM 771 O O . VAL A 1 98 ? -11.046 -3.919 5.822 1.00 96.88 98 VAL A O 1
ATOM 774 N N . THR A 1 99 ? -10.617 -1.770 5.297 1.00 97.62 99 THR A N 1
ATOM 775 C CA . THR A 1 99 ? -10.404 -1.994 3.865 1.00 97.62 99 THR A CA 1
ATOM 776 C C . THR A 1 99 ? -8.917 -1.963 3.564 1.00 97.62 99 THR A C 1
ATOM 778 O O . THR A 1 99 ? -8.257 -0.961 3.837 1.00 97.62 99 THR A O 1
ATOM 781 N N . LEU A 1 100 ? -8.402 -3.043 2.972 1.00 97.44 100 LEU A N 1
ATOM 782 C CA . LEU A 1 100 ? -7.053 -3.095 2.412 1.00 97.44 100 LEU A CA 1
ATOM 783 C C . LEU A 1 100 ? -7.093 -2.663 0.942 1.00 97.44 100 LEU A C 1
ATOM 785 O O . LEU A 1 100 ? -7.722 -3.320 0.114 1.00 97.44 100 LEU A O 1
ATOM 789 N N . SER A 1 101 ? -6.396 -1.579 0.616 1.00 97.44 101 SER A N 1
ATOM 790 C CA . SER A 1 101 ? -6.287 -1.041 -0.740 1.00 97.44 101 SER A CA 1
ATOM 791 C C . SER A 1 101 ? -4.953 -1.449 -1.358 1.00 97.44 101 SER A C 1
ATOM 793 O O . SER A 1 101 ? -3.885 -1.019 -0.918 1.00 97.44 101 SER A O 1
ATOM 795 N N . LEU A 1 102 ? -5.008 -2.291 -2.390 1.00 96.94 102 LEU A N 1
ATOM 796 C CA . LEU A 1 102 ? -3.834 -2.800 -3.098 1.00 96.94 102 LEU A CA 1
ATOM 797 C C . LEU A 1 102 ? -3.498 -1.852 -4.254 1.00 96.94 102 LEU A C 1
ATOM 799 O O . LEU A 1 102 ? -4.011 -1.998 -5.361 1.00 96.94 102 LEU A O 1
ATOM 803 N N . HIS A 1 103 ? -2.642 -0.866 -3.997 1.00 96.44 103 HIS A N 1
ATOM 804 C CA . HIS A 1 103 ? -2.218 0.099 -5.015 1.00 96.44 103 HIS A CA 1
ATOM 805 C C . HIS A 1 103 ? -1.235 -0.505 -6.021 1.00 96.44 103 HIS A C 1
ATOM 807 O O . HIS A 1 103 ? -1.253 -0.137 -7.193 1.00 96.44 103 HIS A O 1
ATOM 813 N N . ALA A 1 104 ? -0.371 -1.416 -5.566 1.00 96.44 104 ALA A N 1
ATOM 814 C CA . ALA A 1 104 ? 0.571 -2.122 -6.425 1.00 96.44 104 ALA A CA 1
ATOM 815 C C . ALA A 1 104 ? 0.930 -3.494 -5.844 1.00 96.44 104 ALA A C 1
ATOM 817 O O . ALA A 1 104 ? 1.286 -3.599 -4.668 1.00 96.44 104 ALA A O 1
ATOM 818 N N . VAL A 1 105 ? 0.903 -4.521 -6.696 1.00 97.38 105 VAL A N 1
ATOM 819 C CA . VAL A 1 105 ? 1.494 -5.840 -6.439 1.00 97.38 105 VAL A CA 1
ATOM 820 C C . VAL A 1 105 ? 2.373 -6.187 -7.639 1.00 97.38 105 VAL A C 1
ATOM 822 O O . VAL A 1 105 ? 1.875 -6.460 -8.726 1.00 97.38 105 VAL A O 1
ATOM 825 N N . VAL A 1 106 ? 3.686 -6.088 -7.451 1.00 97.75 106 VAL A N 1
ATOM 826 C CA . VAL A 1 106 ? 4.719 -6.222 -8.495 1.00 97.75 106 VAL A CA 1
ATOM 827 C C . VAL A 1 106 ? 5.562 -7.491 -8.330 1.00 97.75 106 VAL A C 1
ATOM 829 O O . VAL A 1 106 ? 6.273 -7.901 -9.250 1.00 97.75 106 VAL A O 1
ATOM 832 N N . THR A 1 107 ? 5.483 -8.144 -7.172 1.00 98.00 107 THR A N 1
ATOM 833 C CA . THR A 1 107 ? 6.089 -9.460 -6.918 1.00 98.00 107 THR A CA 1
ATOM 834 C C . THR A 1 107 ? 5.148 -10.594 -7.319 1.00 98.00 107 THR A C 1
ATOM 836 O O . THR A 1 107 ? 3.982 -10.356 -7.619 1.00 98.00 107 THR A O 1
ATOM 839 N N . ASP A 1 108 ? 5.664 -11.824 -7.395 1.00 96.56 108 ASP A N 1
ATOM 840 C CA . ASP A 1 108 ? 4.850 -12.995 -7.767 1.00 96.56 108 ASP A CA 1
ATOM 841 C C . ASP A 1 108 ? 3.824 -13.352 -6.687 1.00 96.56 108 ASP A C 1
ATOM 843 O O . ASP A 1 108 ? 2.683 -13.685 -6.998 1.00 96.56 108 ASP A O 1
ATOM 847 N N . ASP A 1 109 ? 4.211 -13.225 -5.417 1.00 96.62 109 ASP A N 1
ATOM 848 C CA . ASP A 1 109 ? 3.306 -13.299 -4.279 1.00 96.62 109 ASP A CA 1
ATOM 849 C C . ASP A 1 109 ? 3.481 -12.096 -3.350 1.00 96.62 109 ASP A C 1
ATOM 851 O O . ASP A 1 109 ? 4.562 -11.513 -3.253 1.00 96.62 109 ASP A O 1
ATOM 855 N N . CYS A 1 110 ? 2.396 -11.703 -2.683 1.00 97.75 110 CYS A N 1
ATOM 856 C CA . CYS A 1 110 ? 2.406 -10.751 -1.580 1.00 97.75 110 CYS A CA 1
ATOM 857 C C . CYS A 1 110 ? 1.401 -11.222 -0.528 1.00 97.75 110 CYS A C 1
ATOM 859 O O . CYS A 1 110 ? 0.218 -11.410 -0.815 1.00 97.75 110 CYS A O 1
ATOM 861 N N . ARG A 1 111 ? 1.890 -11.469 0.683 1.00 98.25 111 ARG A N 1
ATOM 862 C CA . ARG A 1 111 ? 1.126 -12.017 1.804 1.00 98.25 111 ARG A CA 1
ATOM 863 C C . ARG A 1 111 ? 0.964 -10.940 2.848 1.00 98.25 111 ARG A C 1
ATOM 865 O O . ARG A 1 111 ? 1.912 -10.203 3.107 1.00 98.25 111 ARG A O 1
ATOM 872 N N . TYR A 1 112 ? -0.209 -10.879 3.461 1.00 98.06 112 TYR A N 1
ATOM 873 C CA . TYR A 1 112 ? -0.481 -9.937 4.533 1.00 98.06 112 TYR A CA 1
ATOM 874 C C . TYR A 1 112 ? -0.924 -10.648 5.811 1.00 98.06 112 TYR A C 1
ATOM 876 O O . TYR A 1 112 ? -1.444 -11.764 5.771 1.00 98.06 112 TYR A O 1
ATOM 884 N N . SER A 1 113 ? -0.725 -9.968 6.935 1.00 98.31 113 SER A N 1
ATOM 885 C CA . SER A 1 113 ? -1.302 -10.286 8.235 1.00 98.31 113 SER A CA 1
ATOM 886 C C . SER A 1 113 ? -2.071 -9.066 8.726 1.00 98.31 113 SER A C 1
ATOM 888 O O . SER A 1 113 ? -1.598 -7.939 8.589 1.00 98.31 113 SER A O 1
ATOM 890 N N . LEU A 1 114 ? -3.264 -9.281 9.273 1.00 97.88 114 LEU A N 1
ATOM 891 C CA . LEU A 1 114 ? -4.084 -8.234 9.870 1.00 97.88 114 LEU A CA 1
ATOM 892 C C . LEU A 1 114 ? -4.673 -8.763 11.174 1.00 97.88 114 LEU A C 1
ATOM 894 O O . LEU A 1 114 ? -5.405 -9.753 11.173 1.00 97.88 114 LEU A O 1
ATOM 898 N N . GLN A 1 115 ? -4.360 -8.091 12.272 1.00 98.00 115 GLN A N 1
ATOM 899 C CA . GLN A 1 115 ? -4.908 -8.360 13.591 1.00 98.00 115 GLN A CA 1
ATOM 900 C C . GLN A 1 115 ? -5.548 -7.087 14.125 1.00 98.00 115 GLN A C 1
ATOM 902 O O . GLN A 1 115 ? -4.973 -6.005 14.051 1.00 98.00 115 GLN A O 1
ATOM 907 N N . ILE A 1 116 ? -6.765 -7.219 14.643 1.00 96.12 116 ILE A N 1
ATOM 908 C CA . ILE A 1 116 ? -7.540 -6.100 15.167 1.00 96.12 116 ILE A CA 1
ATOM 909 C C . ILE A 1 116 ? -8.100 -6.522 16.511 1.00 96.12 116 ILE A C 1
ATOM 911 O O . ILE A 1 116 ? -8.720 -7.580 16.621 1.00 96.12 116 ILE A O 1
ATOM 915 N N . TRP A 1 117 ? -7.894 -5.695 17.529 1.00 94.06 117 TRP A N 1
ATOM 916 C CA . TRP A 1 117 ? -8.440 -5.955 18.853 1.00 94.06 117 TRP A CA 1
ATOM 917 C C . TRP A 1 117 ? -8.75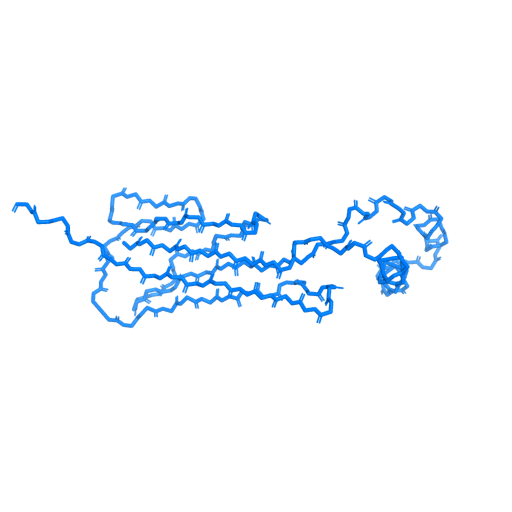2 -4.670 19.614 1.00 94.06 117 TRP A C 1
ATOM 919 O O . TRP A 1 117 ? -8.365 -3.552 19.252 1.00 94.06 117 TRP A O 1
ATOM 929 N N . HIS A 1 118 ? -9.501 -4.845 20.692 1.00 86.31 118 HIS A N 1
ATOM 930 C CA . HIS A 1 118 ? -9.834 -3.807 21.647 1.00 86.31 118 HIS A CA 1
ATOM 931 C C . HIS A 1 118 ? -9.383 -4.276 23.029 1.00 86.31 118 HIS A C 1
ATOM 933 O O . HIS A 1 118 ? -9.735 -5.376 23.441 1.00 86.31 118 HIS A O 1
ATOM 939 N N . GLU A 1 119 ? -8.599 -3.461 23.729 1.00 74.00 119 GLU A N 1
ATOM 940 C CA . GLU A 1 119 ? -8.334 -3.655 25.155 1.00 74.00 119 GLU A CA 1
ATOM 941 C C . GLU A 1 119 ? -9.318 -2.766 25.916 1.00 74.00 119 GLU A C 1
ATOM 943 O O . GLU A 1 119 ? -9.356 -1.555 25.695 1.00 74.00 119 GLU A O 1
ATOM 948 N N . GLU A 1 120 ? -10.155 -3.368 26.759 1.00 59.19 120 GLU A N 1
ATOM 949 C CA . GLU A 1 120 ? -10.884 -2.623 27.782 1.00 59.19 120 GLU A CA 1
ATOM 950 C C . GLU A 1 120 ? -9.901 -2.332 28.918 1.00 59.19 120 GLU A C 1
ATOM 952 O O . GLU A 1 120 ? -9.369 -3.257 29.532 1.00 59.19 120 GLU A O 1
ATOM 957 N N . GLU A 1 121 ? -9.628 -1.057 29.199 1.00 56.38 121 GLU A N 1
ATOM 958 C CA . GLU A 1 121 ? -8.998 -0.701 30.468 1.00 56.38 121 GLU A CA 1
ATOM 959 C C . GLU A 1 121 ? -10.017 -0.988 31.575 1.00 56.38 121 GLU A C 1
ATOM 961 O O . GLU A 1 121 ? -11.010 -0.275 31.732 1.00 56.38 121 GLU A O 1
ATOM 966 N N . HIS A 1 122 ? -9.802 -2.075 32.316 1.00 44.50 122 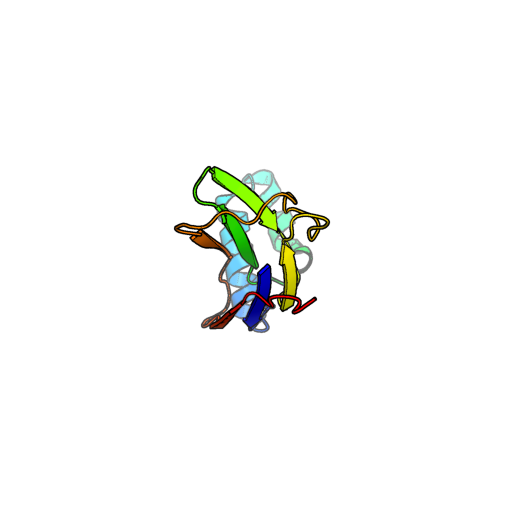HIS A N 1
ATOM 967 C CA . HIS A 1 122 ? -10.468 -2.281 33.595 1.00 44.50 122 HIS A CA 1
ATOM 968 C C . HIS A 1 122 ? -9.957 -1.206 34.560 1.00 44.50 122 HIS A C 1
ATOM 970 O O . HIS A 1 122 ? -8.838 -1.305 35.066 1.00 44.50 122 HIS A O 1
ATOM 976 N N . GLY A 1 123 ? -10.756 -0.151 34.729 1.00 42.19 123 GLY A N 1
ATOM 977 C CA . GLY A 1 123 ? -10.593 0.839 35.794 1.00 42.19 123 GLY A CA 1
ATOM 978 C C . GLY A 1 123 ? -10.906 0.275 37.173 1.00 42.19 123 GLY A C 1
ATOM 979 O O . GLY A 1 123 ? -11.666 -0.719 37.254 1.00 42.19 123 GLY A O 1
#